Protein AF-A0A8D3C9L0-F1 (afdb_monomer_lite)

InterPro domains:
  IPR024280 FAM167 [PF11652] (82-166)
  IPR051771 FAM167 domain-containing protein [PTHR32289] (60-166)

Organism: Scophthalmus maximus (NCBI:txid52904)

Sequence (166 aa):
CHITLEPCLADLPADDHLMSLKALTEKLRLETRRPSYLEWKARLEAEMNSDVIQCKLPSGVMKGFGNIDEALSWLRRELTDMRLQDQQLARQLMRLRSDINKLKIEQTCHLHRRMLNDATFGLEERDELSDLLFECPVTPGLGLSAPLRLIGVTKMNINSRRFSLC

Structure (mmCIF, N/CA/C/O backbone):
data_AF-A0A8D3C9L0-F1
#
_entry.id   AF-A0A8D3C9L0-F1
#
loop_
_atom_site.group_PDB
_atom_site.id
_atom_site.type_symbol
_atom_site.label_atom_id
_atom_site.label_alt_id
_atom_site.label_comp_id
_atom_site.label_asym_id
_atom_site.label_entity_id
_atom_site.label_seq_id
_atom_site.pdbx_PDB_ins_code
_atom_site.Cartn_x
_atom_site.Cartn_y
_atom_site.Cartn_z
_atom_site.occupancy
_atom_site.B_iso_or_equiv
_atom_site.auth_seq_id
_atom_site.auth_comp_id
_atom_site.auth_asym_id
_atom_site.auth_atom_id
_atom_site.pdbx_PDB_model_num
ATOM 1 N N . CYS A 1 1 ? 25.798 -58.828 -11.328 1.00 37.47 1 CYS A N 1
ATOM 2 C CA . CYS A 1 1 ? 25.241 -57.830 -10.394 1.00 37.47 1 CYS A CA 1
ATOM 3 C C . CYS A 1 1 ? 24.367 -56.867 -11.183 1.00 37.47 1 CYS A C 1
ATOM 5 O O . CYS A 1 1 ? 24.900 -56.011 -11.875 1.00 37.47 1 CYS A O 1
ATOM 7 N N . HIS A 1 2 ? 23.050 -57.073 -11.154 1.00 37.81 2 HIS A N 1
ATOM 8 C CA . HIS A 1 2 ? 22.081 -56.111 -11.674 1.00 37.81 2 HIS A CA 1
ATOM 9 C C . HIS A 1 2 ? 21.934 -54.989 -10.650 1.00 37.81 2 HIS A C 1
ATOM 11 O O . HIS A 1 2 ? 21.526 -55.251 -9.522 1.00 37.81 2 HIS A O 1
ATOM 17 N N . ILE A 1 3 ? 22.251 -53.760 -11.043 1.00 41.88 3 ILE A N 1
ATOM 18 C CA . ILE A 1 3 ? 21.694 -52.575 -10.399 1.00 41.88 3 ILE A CA 1
ATOM 19 C C . ILE A 1 3 ? 20.998 -51.798 -11.508 1.00 41.88 3 ILE A C 1
ATOM 21 O O . ILE A 1 3 ? 21.620 -51.268 -12.423 1.00 41.88 3 ILE A O 1
ATOM 25 N N . THR A 1 4 ? 19.677 -51.854 -11.434 1.00 42.84 4 THR A N 1
ATOM 26 C CA . THR A 1 4 ? 18.709 -50.994 -12.101 1.00 42.84 4 THR A CA 1
ATOM 27 C C . THR A 1 4 ? 18.990 -49.532 -11.790 1.00 42.84 4 THR A C 1
ATOM 29 O O . THR A 1 4 ? 19.116 -49.196 -10.616 1.00 42.84 4 THR A O 1
ATOM 32 N N . LEU A 1 5 ? 18.991 -48.679 -12.811 1.00 40.91 5 LEU A N 1
ATOM 33 C CA . LEU A 1 5 ? 18.646 -47.262 -12.705 1.00 40.91 5 LEU A CA 1
ATOM 34 C C . LEU A 1 5 ? 18.118 -46.810 -14.072 1.00 40.91 5 LEU A C 1
ATOM 36 O O . LEU A 1 5 ? 18.862 -46.549 -15.010 1.00 40.91 5 LEU A O 1
ATOM 40 N N . GLU A 1 6 ? 16.797 -46.798 -14.154 1.00 41.38 6 GLU A N 1
ATOM 41 C CA . GLU A 1 6 ? 15.956 -46.123 -15.142 1.00 41.38 6 GLU A CA 1
ATOM 42 C C . GLU A 1 6 ? 15.180 -45.059 -14.335 1.00 41.38 6 GLU A C 1
ATOM 44 O O . GLU A 1 6 ? 14.945 -45.284 -13.141 1.00 41.38 6 GLU A O 1
ATOM 49 N N . PRO A 1 7 ? 14.698 -43.952 -14.915 1.00 47.50 7 PRO A N 1
ATOM 50 C CA . PRO A 1 7 ? 15.354 -43.019 -15.825 1.00 47.50 7 PRO A CA 1
ATOM 51 C C . PRO A 1 7 ? 15.380 -41.593 -15.221 1.00 47.50 7 PRO A C 1
ATOM 53 O O . PRO A 1 7 ? 14.524 -41.210 -14.420 1.00 47.50 7 PRO A O 1
ATOM 56 N N . CYS A 1 8 ? 16.338 -40.757 -15.628 1.00 36.44 8 CYS A N 1
ATOM 57 C CA . CYS A 1 8 ? 16.259 -39.321 -15.354 1.00 36.44 8 CYS A CA 1
ATOM 58 C C . CYS A 1 8 ? 15.142 -38.705 -16.205 1.00 36.44 8 CYS A C 1
ATOM 60 O O . CYS A 1 8 ? 15.305 -38.511 -17.405 1.00 36.44 8 CYS A O 1
ATOM 62 N N . LEU A 1 9 ? 14.013 -38.460 -15.536 1.00 41.94 9 LEU A N 1
ATOM 63 C CA . LEU A 1 9 ? 13.031 -37.395 -15.737 1.00 41.94 9 LEU A CA 1
ATOM 64 C C . LEU A 1 9 ? 13.357 -36.464 -16.921 1.00 41.94 9 LEU A C 1
ATOM 66 O O . LEU A 1 9 ? 14.097 -35.494 -16.777 1.00 41.94 9 LEU A O 1
ATOM 70 N N . ALA A 1 10 ? 12.807 -36.780 -18.093 1.00 44.84 10 ALA A N 1
ATOM 71 C CA . ALA A 1 10 ? 12.815 -35.873 -19.228 1.00 44.84 10 ALA A CA 1
ATOM 72 C C . ALA A 1 10 ? 11.855 -34.708 -18.938 1.00 44.84 10 ALA A C 1
ATOM 74 O O . ALA A 1 10 ? 10.674 -34.921 -18.657 1.00 44.84 10 ALA A O 1
ATOM 75 N N . ASP A 1 11 ? 12.394 -33.493 -18.991 1.00 50.19 11 ASP A N 1
ATOM 76 C CA . ASP A 1 11 ? 11.692 -32.221 -18.859 1.00 50.19 11 ASP A CA 1
ATOM 77 C C . ASP A 1 11 ? 10.497 -32.131 -19.829 1.00 50.19 11 ASP A C 1
ATOM 79 O O . ASP A 1 11 ? 10.661 -31.956 -21.037 1.00 50.19 11 ASP A O 1
ATOM 83 N N . LEU A 1 12 ? 9.276 -32.234 -19.297 1.00 49.34 12 LEU A N 1
ATOM 84 C CA . LEU A 1 12 ? 8.054 -31.830 -19.995 1.00 49.34 12 LEU A CA 1
ATOM 85 C C . LEU A 1 12 ? 7.883 -30.308 -19.858 1.00 49.34 12 LEU A C 1
ATOM 87 O O . LEU A 1 12 ? 8.079 -29.771 -18.762 1.00 49.34 12 LEU A O 1
ATOM 91 N N . PRO A 1 13 ? 7.494 -29.590 -20.927 1.00 56.28 13 PRO A N 1
ATOM 92 C CA . PRO A 1 13 ? 7.306 -28.149 -20.868 1.00 56.28 13 PRO A CA 1
ATOM 93 C C . PRO A 1 13 ? 6.147 -27.837 -19.915 1.00 56.28 13 PRO A C 1
ATOM 95 O O . PRO A 1 13 ? 4.995 -28.183 -20.171 1.00 56.28 13 PRO A O 1
ATOM 98 N N . ALA A 1 14 ? 6.445 -27.166 -18.801 1.00 60.75 14 ALA A N 1
ATOM 99 C CA . ALA A 1 14 ? 5.473 -26.793 -17.767 1.00 60.75 14 ALA A CA 1
ATOM 100 C C . ALA A 1 14 ? 4.247 -26.012 -18.303 1.00 60.75 14 ALA A C 1
ATOM 102 O O . ALA A 1 14 ? 3.213 -25.939 -17.634 1.00 60.75 14 ALA A O 1
ATO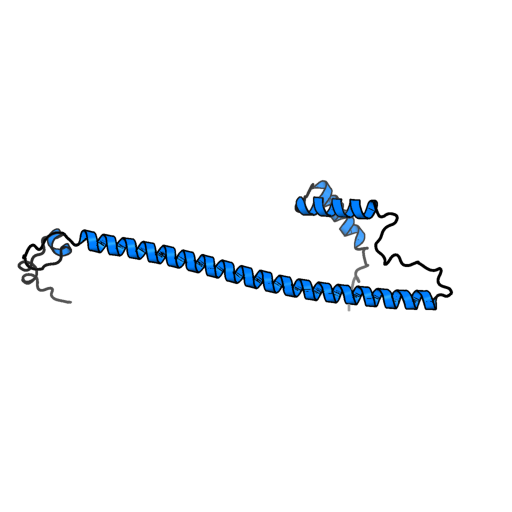M 103 N N . ASP A 1 15 ? 4.349 -25.461 -19.515 1.00 60.25 15 ASP A N 1
ATOM 104 C CA . ASP A 1 15 ? 3.287 -24.737 -20.213 1.00 60.25 15 ASP A CA 1
ATOM 105 C C . ASP A 1 15 ? 2.067 -25.614 -20.569 1.00 60.25 15 ASP A C 1
ATOM 107 O O . ASP A 1 15 ? 0.926 -25.162 -20.429 1.00 60.25 15 ASP A O 1
ATOM 111 N N . ASP A 1 16 ? 2.259 -26.891 -20.927 1.00 79.38 16 ASP A N 1
ATOM 112 C CA . ASP A 1 16 ? 1.156 -27.778 -21.349 1.00 79.38 16 ASP A CA 1
ATOM 113 C C . ASP A 1 16 ? 0.186 -28.093 -20.199 1.00 79.38 16 ASP A C 1
ATOM 115 O O . ASP A 1 16 ? -1.043 -28.140 -20.366 1.00 79.38 16 ASP A O 1
ATOM 119 N N . HIS A 1 17 ? 0.723 -28.255 -18.988 1.00 83.81 17 HIS A N 1
ATOM 120 C CA . HIS A 1 17 ? -0.077 -28.490 -17.788 1.00 83.81 17 HIS A CA 1
ATOM 121 C C . HIS A 1 17 ? -0.875 -27.247 -17.381 1.00 83.81 17 HIS A C 1
ATOM 123 O O . HIS A 1 17 ? -2.042 -27.364 -16.998 1.00 83.81 17 HIS A O 1
ATOM 129 N N . LEU A 1 18 ? -0.290 -26.053 -17.510 1.00 85.75 18 LEU A N 1
ATOM 130 C CA . LEU A 1 18 ? -0.985 -24.792 -17.245 1.00 85.75 18 LEU A CA 1
ATOM 131 C C . LEU A 1 18 ? -2.129 -24.552 -18.235 1.00 85.75 18 LEU A C 1
ATOM 133 O O . LEU A 1 18 ? -3.209 -24.123 -17.823 1.00 85.75 18 LEU A O 1
ATOM 137 N N . MET A 1 19 ? -1.926 -24.863 -19.515 1.00 83.94 19 MET A N 1
ATOM 138 C CA . MET A 1 19 ? -2.966 -24.757 -20.544 1.00 83.94 19 MET A CA 1
ATOM 139 C C . MET A 1 19 ? -4.111 -25.746 -20.305 1.00 83.94 19 MET A C 1
ATOM 141 O O . MET A 1 19 ? -5.282 -25.361 -20.341 1.00 83.94 19 MET A O 1
ATOM 145 N N . SER A 1 20 ? -3.786 -26.994 -19.963 1.00 88.00 20 SER A N 1
ATOM 146 C CA . SER A 1 20 ? -4.775 -28.027 -19.625 1.00 88.00 20 SER A CA 1
ATOM 147 C C . SER A 1 20 ? -5.608 -27.652 -18.393 1.00 88.00 20 SER A C 1
ATOM 149 O O . SER A 1 20 ? -6.831 -27.816 -18.387 1.00 88.00 20 SER A O 1
ATOM 151 N N . LEU A 1 21 ? -4.967 -27.091 -17.361 1.00 84.69 21 LEU A N 1
ATOM 152 C CA . LEU A 1 21 ? -5.648 -26.595 -16.163 1.00 84.69 21 LEU A CA 1
ATOM 153 C C . LEU A 1 21 ? -6.551 -25.397 -16.470 1.00 84.69 21 LEU A C 1
ATOM 155 O O . LEU A 1 21 ? -7.695 -25.377 -16.013 1.00 84.69 21 LEU A O 1
ATOM 159 N N . LYS A 1 22 ? -6.093 -24.427 -17.273 1.00 84.50 22 LYS A N 1
ATOM 160 C CA . LYS A 1 22 ? -6.925 -23.294 -17.717 1.00 84.50 22 LYS A CA 1
ATOM 161 C C . LYS A 1 22 ? -8.179 -23.777 -18.448 1.00 84.50 22 LYS A C 1
ATOM 163 O O . LYS A 1 22 ? -9.280 -23.386 -18.067 1.00 84.50 22 LYS A O 1
ATOM 168 N N . ALA A 1 23 ? -8.023 -24.693 -19.404 1.00 85.12 23 ALA A N 1
ATOM 169 C CA . ALA A 1 23 ? -9.136 -25.257 -20.166 1.00 85.12 23 ALA A CA 1
ATOM 170 C C . ALA A 1 23 ? -10.132 -26.027 -19.280 1.00 85.12 23 ALA A C 1
ATOM 172 O O . ALA A 1 23 ? -11.345 -25.943 -19.473 1.00 85.12 23 ALA A O 1
ATOM 173 N N . LEU A 1 24 ? -9.645 -26.770 -18.281 1.00 83.19 24 LEU A N 1
ATOM 174 C CA . LEU A 1 24 ? -10.505 -27.460 -17.318 1.00 83.19 24 LEU A CA 1
ATOM 175 C C . LEU A 1 24 ? -11.276 -26.467 -16.436 1.00 83.19 24 LEU A C 1
ATOM 177 O O . LEU A 1 24 ? -12.471 -26.643 -16.216 1.00 83.19 24 LEU A O 1
ATOM 181 N N . THR A 1 25 ? -10.611 -25.410 -15.976 1.00 80.94 25 THR A N 1
ATOM 182 C CA . THR A 1 25 ? -11.207 -24.371 -15.122 1.00 80.94 25 THR A CA 1
ATOM 183 C C . THR A 1 25 ? -12.307 -23.603 -15.864 1.00 80.94 25 THR A C 1
ATOM 185 O O . THR A 1 25 ? -13.375 -23.363 -15.302 1.00 80.94 25 THR A O 1
ATOM 188 N N . GLU A 1 26 ? -12.079 -23.286 -17.143 1.00 81.69 26 GLU A N 1
ATOM 189 C CA . GLU A 1 26 ? -13.053 -22.644 -18.035 1.00 81.69 26 GLU A CA 1
ATOM 190 C C . GLU A 1 26 ? -14.247 -23.561 -18.332 1.00 81.69 26 GLU A C 1
ATOM 192 O O . GLU A 1 26 ? -15.402 -23.163 -18.177 1.00 81.69 26 GLU A O 1
ATOM 197 N N . LYS A 1 27 ? -13.979 -24.828 -18.666 1.00 86.69 27 LYS A N 1
ATOM 198 C CA . LYS A 1 27 ? -15.008 -25.847 -18.919 1.00 86.69 27 LYS A CA 1
ATOM 199 C C . LYS A 1 27 ? -15.900 -26.101 -17.703 1.00 86.69 27 LYS A C 1
ATOM 201 O O . LYS A 1 27 ? -17.092 -26.345 -17.859 1.00 86.69 27 LYS A O 1
ATOM 206 N N . LEU A 1 28 ? -15.332 -26.028 -16.501 1.00 80.44 28 LEU A N 1
ATOM 207 C CA . LEU A 1 28 ? -16.056 -26.170 -15.237 1.00 80.44 28 LEU A CA 1
ATOM 208 C C . LEU A 1 28 ? -16.675 -24.850 -14.742 1.00 80.44 28 LEU A C 1
ATOM 210 O O . LEU A 1 28 ? -17.312 -24.850 -13.691 1.00 80.44 28 LEU A O 1
ATOM 214 N N . ARG A 1 29 ? -16.506 -23.741 -15.482 1.00 73.06 29 ARG A N 1
ATOM 215 C CA . ARG A 1 29 ? -16.989 -22.390 -15.135 1.00 73.06 29 ARG A CA 1
ATOM 216 C C . ARG A 1 29 ? -16.648 -21.982 -13.702 1.00 73.06 29 ARG A C 1
ATOM 218 O O . ARG A 1 29 ? -17.456 -21.380 -12.996 1.00 73.06 29 ARG A O 1
ATOM 225 N N . LEU A 1 30 ? -15.444 -22.329 -13.259 1.00 74.44 30 LEU A N 1
ATOM 226 C CA . LEU A 1 30 ? -14.999 -22.004 -11.913 1.00 74.44 30 LEU A CA 1
ATOM 227 C C . LEU A 1 30 ? -14.630 -20.520 -11.865 1.00 74.44 30 LEU A C 1
ATOM 229 O O . LEU A 1 30 ? -13.535 -20.122 -12.267 1.00 74.44 30 LEU A O 1
ATOM 233 N N . GLU A 1 31 ? -15.534 -19.693 -11.341 1.00 70.94 31 GLU A N 1
ATOM 234 C CA . GLU A 1 31 ? -15.224 -18.307 -10.992 1.00 70.94 31 GLU A CA 1
ATOM 235 C C . GLU A 1 31 ? -14.318 -18.284 -9.755 1.00 70.94 31 GLU A C 1
ATOM 237 O O . GLU A 1 31 ? -14.731 -18.083 -8.617 1.00 70.94 31 GLU A O 1
ATOM 242 N N . THR A 1 32 ? -13.027 -18.527 -9.980 1.00 66.94 32 THR A N 1
ATOM 243 C CA . THR A 1 32 ? -11.991 -18.567 -8.934 1.00 66.94 32 THR A CA 1
ATOM 244 C C . THR A 1 32 ? -11.628 -17.179 -8.391 1.00 66.94 32 THR A C 1
ATOM 246 O O . THR A 1 32 ? -10.735 -17.048 -7.551 1.00 66.94 32 THR A O 1
ATOM 249 N N . ARG A 1 33 ? -12.300 -16.117 -8.859 1.00 72.94 33 ARG A N 1
ATOM 250 C CA . ARG A 1 33 ? -11.998 -14.721 -8.529 1.00 72.94 33 ARG A CA 1
ATOM 251 C C . ARG A 1 33 ? -13.255 -13.961 -8.128 1.00 72.94 33 ARG A C 1
ATOM 253 O O . ARG A 1 33 ? -14.299 -14.090 -8.748 1.00 72.94 33 ARG A O 1
ATOM 260 N N . ARG A 1 34 ? -13.120 -13.127 -7.091 1.00 82.31 34 ARG A N 1
ATOM 261 C CA . ARG A 1 34 ? -14.189 -12.240 -6.611 1.00 82.31 34 ARG A CA 1
ATOM 262 C C . ARG A 1 34 ? -14.633 -11.282 -7.733 1.00 82.31 34 ARG A C 1
ATOM 264 O O . ARG A 1 34 ? -13.747 -10.733 -8.392 1.00 82.31 34 ARG A O 1
ATOM 271 N N . PRO A 1 35 ? -15.939 -10.993 -7.889 1.00 78.56 35 PRO A N 1
ATOM 272 C CA . PRO A 1 35 ? -16.447 -10.111 -8.948 1.00 78.56 35 PRO A CA 1
ATOM 273 C C . PRO A 1 35 ? -15.749 -8.744 -9.002 1.00 78.56 35 PRO A C 1
ATOM 275 O O . PRO A 1 35 ? -15.318 -8.303 -10.063 1.00 78.56 35 PRO A O 1
ATOM 278 N N . SER A 1 36 ? -15.496 -8.132 -7.840 1.00 83.62 36 SER A N 1
ATOM 279 C CA . SER A 1 36 ? -14.793 -6.844 -7.739 1.00 83.62 36 SER A CA 1
ATOM 280 C C . SER A 1 36 ? -13.354 -6.869 -8.265 1.00 83.62 36 SER A C 1
ATOM 282 O O . SER A 1 36 ? -12.845 -5.863 -8.756 1.00 83.62 36 SER A O 1
ATOM 284 N N . TYR A 1 37 ? -12.680 -8.017 -8.186 1.00 80.19 37 TYR A N 1
ATOM 285 C CA . TYR A 1 37 ? -11.338 -8.181 -8.736 1.00 80.19 37 TYR A CA 1
ATOM 286 C C . TYR A 1 37 ? -11.373 -8.282 -10.267 1.00 80.19 37 TYR A C 1
ATOM 288 O O . TYR A 1 37 ? -10.479 -7.765 -10.934 1.00 80.19 37 TYR A O 1
ATOM 296 N N . LEU A 1 38 ? -12.398 -8.928 -10.831 1.00 83.25 38 LEU A N 1
ATOM 297 C CA . LEU A 1 38 ? -12.579 -9.021 -12.280 1.00 83.25 38 LEU A CA 1
ATOM 298 C C . LEU A 1 38 ? -12.900 -7.653 -12.887 1.00 83.25 38 LEU A C 1
ATOM 300 O O . LEU A 1 38 ? -12.303 -7.298 -13.897 1.00 83.25 38 LEU A O 1
ATOM 304 N N . GLU A 1 39 ? -13.746 -6.855 -12.232 1.00 86.69 39 GLU A N 1
ATOM 305 C CA . GLU A 1 39 ? -14.018 -5.471 -12.641 1.00 86.69 39 GLU A CA 1
ATOM 306 C C . GLU A 1 39 ? -12.758 -4.601 -12.602 1.00 86.69 39 GLU A C 1
ATOM 308 O O . GLU A 1 39 ? -12.464 -3.882 -13.555 1.00 86.69 39 GLU A O 1
ATOM 313 N N . TRP A 1 40 ? -11.969 -4.683 -11.527 1.00 85.19 40 TRP A N 1
ATOM 314 C CA . TRP A 1 40 ? -10.694 -3.968 -11.434 1.00 85.19 40 TRP A CA 1
ATOM 315 C C . TRP A 1 40 ? -9.702 -4.407 -12.520 1.00 85.19 40 TRP A C 1
ATOM 317 O O . TRP A 1 40 ? -9.063 -3.560 -13.144 1.00 85.19 40 TRP A O 1
ATOM 327 N N . LYS A 1 41 ? -9.607 -5.716 -12.790 1.00 80.75 41 LYS A N 1
ATOM 328 C CA . LYS A 1 41 ? -8.749 -6.256 -13.852 1.00 80.75 41 LYS A CA 1
ATOM 329 C C . LYS A 1 41 ? -9.199 -5.774 -15.231 1.00 80.75 41 LYS A C 1
ATOM 331 O O . LYS A 1 41 ? -8.359 -5.338 -16.004 1.00 80.75 41 LYS A O 1
ATOM 336 N N . ALA A 1 42 ? -10.502 -5.790 -15.508 1.00 82.88 42 ALA A N 1
ATOM 337 C CA . ALA A 1 42 ? -11.061 -5.305 -16.766 1.00 82.88 42 ALA A CA 1
ATOM 338 C C . ALA A 1 42 ? -10.813 -3.801 -16.958 1.00 82.88 42 ALA A C 1
ATOM 340 O O . ALA A 1 42 ? -10.483 -3.374 -18.058 1.00 82.88 42 ALA A O 1
ATOM 341 N N . ARG A 1 43 ? -10.899 -2.999 -15.885 1.00 83.50 43 ARG A N 1
ATOM 342 C CA . ARG A 1 43 ? -10.543 -1.570 -15.919 1.00 83.50 43 ARG A CA 1
ATOM 343 C C . ARG A 1 43 ? -9.063 -1.357 -16.223 1.00 83.50 43 ARG A C 1
ATOM 345 O O . ARG A 1 43 ? -8.748 -0.496 -17.028 1.00 83.50 43 ARG A O 1
ATOM 352 N N . LEU A 1 44 ? -8.171 -2.147 -15.624 1.00 76.94 44 LEU A N 1
ATOM 353 C CA . LEU A 1 44 ? -6.738 -2.078 -15.922 1.00 76.94 44 LEU A CA 1
ATOM 354 C C . LEU A 1 44 ? -6.401 -2.524 -17.343 1.00 76.94 44 LEU A C 1
ATOM 356 O O . LEU A 1 44 ? -5.574 -1.898 -17.993 1.00 76.94 44 LEU A O 1
ATOM 360 N N . GLU A 1 45 ? -7.025 -3.592 -17.831 1.00 78.44 45 GLU A N 1
ATOM 361 C CA . GLU A 1 45 ? -6.841 -4.061 -19.206 1.00 78.44 45 GLU A CA 1
ATOM 362 C C . GLU A 1 45 ? -7.393 -3.050 -20.216 1.00 78.44 45 GLU A C 1
ATOM 364 O O . GLU A 1 45 ? -6.785 -2.842 -21.261 1.00 78.44 45 GLU A O 1
ATOM 369 N N . ALA A 1 46 ? -8.500 -2.378 -19.895 1.00 76.44 46 ALA A N 1
ATOM 370 C CA . ALA A 1 46 ? -9.035 -1.289 -20.702 1.00 76.44 46 ALA A CA 1
ATOM 371 C C . ALA A 1 46 ? -8.102 -0.067 -20.716 1.00 76.44 46 ALA A C 1
ATOM 373 O O . ALA A 1 46 ? -7.845 0.459 -21.793 1.00 76.44 46 ALA A O 1
ATOM 374 N N . GLU A 1 47 ? -7.549 0.327 -19.564 1.00 69.62 47 GLU A N 1
ATOM 375 C CA . GLU A 1 47 ? -6.578 1.427 -19.451 1.00 69.62 47 GLU A CA 1
ATOM 376 C C . GLU A 1 47 ? -5.289 1.116 -20.234 1.00 69.62 47 GLU A C 1
ATOM 378 O O . GLU A 1 47 ? -4.797 1.927 -21.014 1.00 69.62 47 GLU A O 1
ATOM 383 N N . MET A 1 48 ? -4.790 -0.118 -20.114 1.00 63.44 48 MET A N 1
ATOM 384 C CA . MET A 1 48 ? -3.614 -0.597 -20.843 1.00 63.44 48 MET A CA 1
ATOM 385 C C . MET A 1 48 ? -3.852 -0.659 -22.361 1.00 63.44 48 MET A C 1
ATOM 387 O O . MET A 1 48 ? -2.936 -0.398 -23.137 1.00 63.44 48 MET A O 1
ATOM 391 N N . ASN A 1 49 ? -5.074 -0.987 -22.794 1.00 63.03 49 ASN A N 1
ATOM 392 C CA . ASN A 1 49 ? -5.446 -1.030 -24.210 1.00 63.03 49 ASN A CA 1
ATOM 393 C C . ASN A 1 49 ? -5.758 0.359 -24.794 1.00 63.03 49 ASN A C 1
ATOM 395 O O . ASN A 1 49 ? -5.584 0.549 -25.998 1.00 63.03 49 ASN A O 1
ATOM 399 N N . SER A 1 50 ? -6.189 1.338 -23.988 1.00 58.41 50 SER A N 1
ATOM 400 C CA . SER A 1 50 ? -6.242 2.743 -24.423 1.00 58.41 50 SER A CA 1
ATOM 401 C C . SER A 1 50 ? -4.848 3.366 -24.546 1.00 58.41 50 SER A C 1
ATOM 403 O O . SER A 1 50 ? -4.651 4.267 -25.359 1.00 58.41 50 SER A O 1
ATOM 405 N N . ASP A 1 51 ? -3.864 2.822 -23.826 1.00 49.47 51 ASP A N 1
ATOM 406 C CA . ASP A 1 51 ? -2.470 3.270 -23.793 1.00 49.47 51 ASP A CA 1
ATOM 407 C C . ASP A 1 51 ? -1.572 2.642 -24.879 1.00 49.47 51 ASP A C 1
ATOM 409 O O . ASP A 1 51 ? -0.363 2.485 -24.680 1.00 49.47 51 ASP A O 1
ATOM 413 N N . VAL A 1 52 ? -2.095 2.379 -26.085 1.00 51.56 52 VAL A N 1
ATOM 414 C CA . VAL A 1 52 ? -1.240 2.032 -27.246 1.00 51.56 52 VAL A CA 1
ATOM 415 C C . VAL A 1 52 ? -0.221 3.146 -27.565 1.00 51.56 52 VAL A C 1
ATOM 417 O O . VAL A 1 52 ? 0.781 2.876 -28.221 1.00 51.56 52 VAL A O 1
ATOM 420 N N . ILE A 1 53 ? -0.377 4.363 -27.020 1.00 54.69 53 ILE A N 1
ATOM 421 C CA . ILE A 1 53 ? 0.721 5.338 -26.876 1.00 54.69 53 ILE A CA 1
ATOM 422 C C . ILE A 1 53 ? 0.600 6.119 -25.555 1.00 54.69 53 ILE A C 1
ATOM 424 O O . ILE A 1 53 ? 0.641 7.343 -25.567 1.00 54.69 53 ILE A O 1
ATOM 428 N N . GLN A 1 54 ? 0.451 5.466 -24.399 1.00 42.81 54 GLN A N 1
ATOM 429 C CA . GLN A 1 54 ? 0.868 6.123 -23.150 1.00 42.81 54 GLN A CA 1
ATOM 430 C C . GLN A 1 54 ? 1.126 5.164 -21.992 1.00 42.81 54 GLN A C 1
ATOM 432 O O . GLN A 1 54 ? 0.765 5.420 -20.849 1.00 42.81 54 GLN A O 1
ATOM 437 N N . CYS A 1 55 ? 1.929 4.128 -22.242 1.00 40.56 55 CYS A N 1
ATOM 438 C CA . CYS A 1 55 ? 2.812 3.667 -21.179 1.00 40.56 55 CYS A CA 1
ATOM 439 C C . CYS A 1 55 ? 3.520 4.902 -20.598 1.00 40.56 55 CYS A C 1
ATOM 441 O O . CYS A 1 55 ? 4.376 5.492 -21.259 1.00 40.56 55 CYS A O 1
ATOM 443 N N . LYS A 1 56 ? 3.217 5.268 -19.348 1.00 45.69 56 LYS A N 1
ATOM 444 C CA . LYS A 1 56 ? 4.142 6.026 -18.497 1.00 45.69 56 LYS A CA 1
ATOM 445 C C . LYS A 1 56 ? 5.372 5.159 -18.174 1.00 45.69 56 LYS A C 1
ATOM 447 O O . LYS A 1 56 ? 5.743 4.986 -17.022 1.00 45.69 56 LYS A O 1
ATOM 452 N N . LEU A 1 57 ? 6.041 4.647 -19.208 1.00 48.34 57 LEU A N 1
ATOM 453 C CA . LEU A 1 57 ? 7.488 4.769 -19.270 1.00 48.34 57 LEU A CA 1
ATOM 454 C C . LEU A 1 57 ? 7.761 6.268 -19.074 1.00 48.34 57 LEU A C 1
ATOM 456 O O . LEU A 1 57 ? 6.952 7.056 -19.580 1.00 48.34 57 LEU A O 1
ATOM 460 N N . PRO A 1 58 ? 8.787 6.720 -18.334 1.00 49.75 58 PRO A N 1
ATOM 461 C CA . PRO A 1 58 ? 9.137 8.131 -18.363 1.00 49.75 58 PRO A CA 1
ATOM 462 C C . PRO A 1 58 ? 9.210 8.536 -19.832 1.00 49.75 58 PRO A C 1
ATOM 464 O O . PRO A 1 58 ? 10.082 8.104 -20.580 1.00 49.75 58 PRO A O 1
ATOM 467 N N . SER A 1 59 ? 8.204 9.300 -20.254 1.00 49.78 59 SER A N 1
ATOM 468 C CA . SER A 1 59 ? 7.985 9.752 -21.621 1.00 49.78 59 SER A CA 1
ATOM 469 C C . SER A 1 59 ? 8.969 10.884 -21.900 1.00 49.78 59 SER A C 1
ATOM 471 O O . SER A 1 59 ? 8.611 11.966 -22.349 1.00 49.78 59 SER A O 1
ATOM 473 N N . GLY A 1 60 ? 10.229 10.656 -21.551 1.00 49.59 60 GLY A N 1
ATOM 474 C CA . GLY A 1 60 ? 11.369 11.341 -22.085 1.00 49.59 60 GLY A CA 1
ATOM 475 C C . GLY A 1 60 ? 11.931 10.405 -23.128 1.00 49.59 60 GLY A C 1
ATOM 476 O O . GLY A 1 60 ? 12.681 9.507 -22.781 1.00 49.59 60 GLY A O 1
ATOM 477 N N . VAL A 1 61 ? 11.537 10.625 -24.382 1.00 54.66 61 VAL A N 1
ATOM 478 C CA . VAL A 1 61 ? 12.458 10.519 -25.509 1.00 54.66 61 VAL A CA 1
ATOM 479 C C . VAL A 1 61 ? 13.277 9.221 -25.455 1.00 54.66 61 VAL A C 1
ATOM 481 O O . VAL A 1 61 ? 14.388 9.219 -24.927 1.00 54.66 61 VAL A O 1
ATOM 484 N N . MET A 1 62 ? 12.802 8.128 -26.063 1.00 55.25 62 MET A N 1
ATOM 485 C CA . MET A 1 62 ? 13.753 7.153 -26.615 1.00 55.25 62 MET A CA 1
ATOM 486 C C . MET A 1 62 ? 14.517 7.902 -27.710 1.00 55.25 62 MET A C 1
ATOM 488 O O . MET A 1 62 ? 14.199 7.841 -28.896 1.00 55.25 62 MET A O 1
ATOM 492 N N . LYS A 1 63 ? 15.462 8.738 -27.279 1.00 61.53 63 LYS A N 1
ATOM 493 C CA . LYS A 1 63 ? 16.455 9.385 -28.107 1.00 61.53 63 LYS A CA 1
ATOM 494 C C . LYS A 1 63 ? 17.106 8.205 -28.787 1.00 61.53 63 LYS A C 1
ATOM 496 O O . LYS A 1 63 ? 17.493 7.270 -28.089 1.00 61.53 63 LYS A O 1
ATOM 501 N N . GLY A 1 64 ? 17.138 8.203 -30.117 1.00 62.66 64 GLY A N 1
ATOM 502 C CA . GLY A 1 64 ? 17.934 7.217 -30.831 1.00 62.66 64 GLY A CA 1
ATOM 503 C C . GLY A 1 64 ? 19.311 7.237 -30.186 1.00 62.66 64 GLY A C 1
ATOM 504 O O . GLY A 1 64 ? 19.993 8.261 -30.248 1.00 62.66 64 GLY A O 1
ATOM 505 N N . PHE A 1 65 ? 19.626 6.187 -29.429 1.00 72.62 65 PHE A N 1
ATOM 506 C CA . PHE A 1 65 ? 20.858 6.142 -28.668 1.00 72.62 65 PHE A CA 1
ATOM 507 C C . PHE A 1 65 ? 21.990 6.198 -29.685 1.00 72.62 65 PHE A C 1
ATOM 509 O O . PHE A 1 65 ? 21.956 5.481 -30.687 1.00 72.62 65 PHE A O 1
ATOM 516 N N . GLY A 1 66 ? 22.960 7.087 -29.471 1.00 80.25 66 GLY A N 1
ATOM 517 C CA . GLY A 1 66 ? 24.053 7.263 -30.426 1.00 80.25 66 GLY A CA 1
ATOM 518 C C . GLY A 1 66 ? 24.944 6.024 -30.500 1.00 80.25 66 GLY A C 1
ATOM 519 O O . GLY A 1 66 ? 25.598 5.781 -31.511 1.00 80.25 66 GLY A O 1
ATOM 520 N N . ASN A 1 67 ? 24.959 5.225 -29.431 1.00 86.38 67 ASN A N 1
ATOM 521 C CA . ASN A 1 67 ? 25.675 3.965 -29.333 1.00 86.38 67 ASN A CA 1
ATOM 522 C C . ASN A 1 67 ? 24.970 2.997 -28.358 1.00 86.38 67 ASN A C 1
ATOM 524 O O . ASN A 1 67 ? 24.091 3.373 -27.580 1.00 86.38 67 ASN A O 1
ATOM 528 N N . ILE A 1 68 ? 25.363 1.723 -28.417 1.00 91.75 68 ILE A N 1
ATOM 529 C CA . ILE A 1 68 ? 24.803 0.653 -27.575 1.00 91.75 68 ILE A CA 1
ATOM 530 C C . ILE A 1 68 ? 25.120 0.901 -26.091 1.00 91.75 68 ILE A C 1
ATOM 532 O O . ILE A 1 68 ? 24.278 0.644 -25.232 1.00 91.75 68 ILE A O 1
ATOM 536 N N . ASP A 1 69 ? 26.298 1.444 -25.779 1.00 92.44 69 ASP A N 1
ATOM 537 C CA . ASP A 1 69 ? 26.716 1.711 -24.399 1.00 92.44 69 ASP A CA 1
ATOM 538 C C . ASP A 1 69 ? 25.842 2.772 -23.710 1.00 92.44 69 ASP A C 1
ATOM 540 O O . ASP A 1 69 ? 25.503 2.622 -22.535 1.00 92.44 69 ASP A O 1
ATOM 544 N N . GLU A 1 70 ? 25.406 3.807 -24.435 1.00 89.88 70 GLU A N 1
ATOM 545 C CA . GLU A 1 70 ? 24.479 4.835 -23.947 1.00 89.88 70 GLU A CA 1
ATOM 546 C C . GLU A 1 70 ? 23.122 4.205 -23.611 1.00 89.88 70 GLU A C 1
ATOM 548 O O . GLU A 1 70 ? 22.611 4.417 -22.509 1.00 89.88 70 GLU A O 1
ATOM 553 N N . ALA A 1 71 ? 22.598 3.335 -24.484 1.00 91.38 71 ALA A N 1
ATOM 554 C CA . ALA A 1 71 ? 21.362 2.590 -24.237 1.00 91.38 71 ALA A CA 1
ATOM 555 C C . ALA A 1 71 ? 21.464 1.678 -23.002 1.00 91.38 71 ALA A C 1
ATOM 557 O O . ALA A 1 71 ? 20.565 1.649 -22.157 1.00 91.38 71 ALA A O 1
ATOM 558 N N . LEU A 1 72 ? 22.583 0.960 -22.855 1.00 93.00 72 LEU A N 1
ATOM 559 C CA . LEU A 1 72 ? 22.836 0.098 -21.698 1.00 93.00 72 LEU A CA 1
ATOM 560 C C . LEU A 1 72 ? 22.993 0.903 -20.402 1.00 93.00 72 LEU A C 1
ATOM 562 O O . LEU A 1 72 ? 22.514 0.472 -19.351 1.00 93.00 72 LEU A O 1
ATOM 566 N N . SER A 1 73 ? 23.646 2.065 -20.455 1.00 92.38 73 SER A N 1
ATOM 567 C CA . SER A 1 73 ? 23.787 2.957 -19.301 1.00 92.38 73 SER A CA 1
ATOM 568 C C . SER A 1 73 ? 22.435 3.518 -18.852 1.00 92.38 73 SER A C 1
ATOM 570 O O . SER A 1 73 ? 22.149 3.547 -17.653 1.00 92.38 73 SER A O 1
ATOM 572 N N . TRP A 1 74 ? 21.573 3.867 -19.812 1.00 92.75 74 TRP A N 1
ATOM 573 C CA . TRP A 1 74 ? 20.215 4.324 -19.554 1.00 92.75 74 TRP A CA 1
ATOM 574 C C . TRP A 1 74 ? 19.372 3.222 -18.910 1.00 92.75 74 TRP A C 1
ATOM 576 O O . TRP A 1 74 ? 18.825 3.445 -17.836 1.00 92.75 74 TRP A O 1
ATOM 586 N N . LEU A 1 75 ? 19.354 2.010 -19.479 1.00 92.56 75 LEU A N 1
ATOM 587 C CA . LEU A 1 75 ? 18.615 0.874 -18.910 1.00 92.56 75 LEU A CA 1
ATOM 588 C C . LEU A 1 75 ? 19.036 0.568 -17.472 1.00 92.56 75 LEU A C 1
ATOM 590 O O . LEU A 1 75 ? 18.197 0.301 -16.615 1.00 92.56 75 LEU A O 1
ATOM 594 N N . ARG A 1 76 ? 20.342 0.617 -17.185 1.00 95.56 76 ARG A N 1
ATOM 595 C CA . ARG A 1 76 ? 20.854 0.414 -15.823 1.00 95.56 76 ARG A CA 1
ATOM 596 C C . ARG A 1 76 ? 20.337 1.480 -14.866 1.00 95.56 76 ARG A C 1
ATOM 598 O O . ARG A 1 76 ? 19.950 1.137 -13.752 1.00 95.56 76 ARG A O 1
ATOM 605 N N . ARG A 1 77 ? 20.327 2.744 -15.296 1.00 94.94 77 ARG A N 1
ATOM 606 C CA . ARG A 1 77 ? 19.825 3.861 -14.493 1.00 94.94 77 ARG A CA 1
ATOM 607 C C . ARG A 1 77 ? 18.319 3.761 -14.262 1.00 94.94 77 ARG A C 1
ATOM 609 O O . ARG A 1 77 ? 17.873 3.858 -13.123 1.00 94.94 77 ARG A O 1
ATOM 616 N N . GLU A 1 78 ? 17.562 3.474 -15.310 1.00 93.38 78 GLU A N 1
ATOM 617 C CA . GLU A 1 78 ? 16.112 3.310 -15.233 1.00 93.38 78 GLU A CA 1
ATOM 618 C C . GLU A 1 78 ? 15.737 2.161 -14.285 1.00 93.38 78 GLU A C 1
ATOM 620 O O . GLU A 1 78 ? 14.922 2.327 -13.382 1.00 93.38 78 GLU A O 1
ATOM 625 N N . LEU A 1 79 ? 16.421 1.015 -14.386 1.00 96.31 79 LEU A N 1
ATOM 626 C CA . LEU A 1 79 ? 16.227 -0.099 -13.456 1.00 96.31 79 LEU A CA 1
ATOM 627 C C . LEU A 1 79 ? 16.569 0.276 -12.009 1.00 96.31 79 LEU A C 1
ATOM 629 O O . LEU A 1 79 ? 15.904 -0.195 -11.084 1.00 96.31 79 LEU A O 1
ATOM 633 N N . THR A 1 80 ? 17.596 1.098 -11.771 1.00 96.50 80 THR A N 1
ATOM 634 C CA . THR A 1 80 ? 17.886 1.577 -10.411 1.00 96.50 80 THR A CA 1
ATOM 635 C C . THR A 1 80 ? 16.812 2.525 -9.888 1.00 96.50 80 THR A C 1
ATOM 637 O O . THR A 1 80 ? 16.447 2.416 -8.716 1.00 96.50 80 THR A O 1
ATOM 640 N N . ASP A 1 81 ? 16.260 3.383 -10.744 1.00 96.38 81 ASP A N 1
ATOM 641 C CA . ASP A 1 81 ? 15.206 4.327 -10.377 1.00 96.38 81 ASP A CA 1
ATOM 642 C C . ASP A 1 81 ? 13.895 3.589 -10.073 1.00 96.38 81 ASP A C 1
ATOM 644 O O . ASP A 1 81 ? 13.292 3.815 -9.021 1.00 96.38 81 ASP A O 1
ATOM 648 N N . MET A 1 82 ? 13.513 2.615 -10.906 1.00 97.25 82 MET A N 1
ATOM 649 C CA . MET A 1 82 ? 12.370 1.733 -10.640 1.00 97.25 82 MET A CA 1
ATOM 650 C C . MET A 1 82 ? 12.535 0.976 -9.315 1.00 97.25 82 MET A C 1
ATOM 652 O O . MET A 1 82 ? 11.632 0.963 -8.479 1.00 97.25 82 MET A O 1
ATOM 656 N N . ARG A 1 83 ? 13.723 0.413 -9.052 1.00 96.69 83 ARG A N 1
ATOM 657 C CA . ARG A 1 83 ? 14.001 -0.271 -7.777 1.00 96.69 83 ARG A CA 1
ATOM 658 C C . ARG A 1 83 ? 13.897 0.665 -6.574 1.00 96.69 83 ARG A C 1
ATOM 660 O O . ARG A 1 83 ? 13.457 0.233 -5.509 1.00 96.69 83 ARG A O 1
ATOM 667 N N . LEU A 1 84 ? 14.315 1.923 -6.705 1.00 97.06 84 LEU A N 1
ATOM 668 C CA . LEU A 1 84 ? 14.202 2.908 -5.629 1.00 97.06 84 LEU A CA 1
ATOM 669 C C . LEU A 1 84 ? 12.733 3.241 -5.330 1.00 97.06 84 LEU A C 1
ATOM 671 O O . LEU A 1 84 ? 12.351 3.323 -4.157 1.00 97.06 84 LEU A O 1
ATOM 675 N N . GLN A 1 85 ? 11.914 3.385 -6.373 1.00 98.12 85 GLN A N 1
ATOM 676 C CA . GLN A 1 85 ? 10.474 3.612 -6.246 1.00 98.12 85 GLN A CA 1
ATOM 677 C C . GLN A 1 85 ? 9.786 2.443 -5.534 1.00 98.12 85 GLN A C 1
ATOM 679 O O . GLN A 1 85 ? 9.083 2.666 -4.545 1.00 98.12 85 GLN A O 1
ATOM 684 N N . ASP A 1 86 ? 10.063 1.204 -5.943 1.00 97.94 86 ASP A N 1
ATOM 685 C CA . ASP A 1 86 ? 9.500 0.006 -5.309 1.00 97.94 86 ASP A CA 1
ATOM 686 C C . ASP A 1 86 ? 9.857 -0.075 -3.822 1.00 97.94 86 ASP A C 1
ATOM 688 O O . ASP A 1 86 ? 9.013 -0.364 -2.970 1.00 97.94 86 ASP A O 1
ATOM 692 N N . GLN A 1 87 ? 11.101 0.251 -3.471 1.00 98.19 87 GLN A N 1
ATOM 693 C CA . GLN A 1 87 ? 11.520 0.305 -2.073 1.00 98.19 87 GLN A CA 1
ATOM 694 C C . GLN A 1 87 ? 10.776 1.386 -1.281 1.00 98.19 87 GLN A C 1
ATOM 696 O O . GLN A 1 87 ? 10.454 1.184 -0.106 1.00 98.19 87 GLN A O 1
ATOM 701 N N . GLN A 1 88 ? 10.518 2.549 -1.882 1.00 97.94 88 GLN A N 1
ATOM 702 C CA . GLN A 1 88 ? 9.748 3.610 -1.237 1.00 97.94 88 GLN A CA 1
ATOM 703 C C . GLN A 1 88 ? 8.293 3.192 -1.020 1.00 97.94 88 GLN A C 1
ATOM 705 O O . GLN A 1 88 ? 7.785 3.359 0.092 1.00 97.94 88 GLN A O 1
ATOM 710 N N . LEU A 1 89 ? 7.659 2.602 -2.032 1.00 98.06 89 LEU A N 1
ATOM 711 C CA . LEU A 1 89 ? 6.302 2.071 -1.938 1.00 98.06 89 LEU A CA 1
ATOM 712 C C . LEU A 1 89 ? 6.206 0.996 -0.856 1.00 98.06 89 LEU A C 1
ATOM 714 O O . LEU A 1 89 ? 5.328 1.070 0.002 1.00 98.06 89 LEU A O 1
ATOM 718 N N . ALA A 1 90 ? 7.152 0.055 -0.813 1.00 98.25 90 ALA A N 1
ATOM 719 C CA . ALA A 1 90 ? 7.205 -0.970 0.226 1.00 98.25 90 ALA A CA 1
ATOM 720 C C . ALA A 1 90 ? 7.275 -0.352 1.632 1.00 98.25 90 ALA A C 1
ATOM 722 O O . ALA A 1 90 ? 6.543 -0.763 2.533 1.00 98.25 90 ALA A O 1
ATOM 723 N N . ARG A 1 91 ? 8.095 0.692 1.824 1.00 98.44 91 ARG A N 1
ATOM 724 C CA . ARG A 1 91 ? 8.159 1.424 3.100 1.00 98.44 91 ARG A CA 1
ATOM 725 C C . ARG A 1 91 ? 6.829 2.089 3.451 1.00 98.44 91 ARG A C 1
ATOM 727 O O . ARG A 1 91 ? 6.412 2.020 4.605 1.00 98.44 91 ARG A O 1
ATOM 734 N N . GLN A 1 92 ? 6.163 2.725 2.489 1.00 98.44 92 GLN A N 1
ATOM 735 C CA . GLN A 1 92 ? 4.858 3.353 2.717 1.00 98.44 92 GLN A CA 1
ATOM 736 C C . GLN A 1 92 ? 3.787 2.319 3.076 1.00 98.44 92 GLN A C 1
ATOM 738 O O . GLN A 1 92 ? 3.064 2.504 4.052 1.00 98.44 92 GLN A O 1
ATOM 743 N N . LEU A 1 93 ? 3.736 1.199 2.356 1.00 98.50 93 LEU A N 1
ATOM 744 C CA . LEU A 1 93 ? 2.803 0.108 2.627 1.00 98.50 93 LEU A CA 1
ATOM 745 C C . LEU A 1 93 ? 3.032 -0.514 4.006 1.00 98.50 93 LEU A C 1
ATOM 747 O O . LEU A 1 93 ? 2.069 -0.784 4.720 1.00 98.50 93 LEU A O 1
ATOM 751 N N . MET A 1 94 ? 4.289 -0.694 4.418 1.00 98.44 94 MET A N 1
ATOM 752 C CA . MET A 1 94 ? 4.610 -1.195 5.757 1.00 98.44 94 MET A CA 1
ATOM 753 C C . MET A 1 94 ? 4.145 -0.238 6.863 1.00 98.44 94 MET A C 1
ATOM 755 O O . MET A 1 94 ? 3.612 -0.702 7.871 1.00 98.44 94 MET A O 1
ATOM 759 N N . ARG A 1 95 ? 4.280 1.082 6.666 1.00 98.50 95 ARG A N 1
ATOM 760 C CA . ARG A 1 95 ? 3.757 2.097 7.601 1.00 98.50 95 ARG A CA 1
ATOM 761 C C . ARG A 1 95 ? 2.235 2.040 7.687 1.00 98.50 95 ARG A C 1
ATOM 763 O O . ARG A 1 95 ? 1.705 1.830 8.771 1.00 98.50 95 ARG A O 1
ATOM 770 N N . LEU A 1 96 ? 1.549 2.086 6.544 1.00 98.56 96 LEU A N 1
ATOM 771 C CA . LEU A 1 96 ? 0.088 1.993 6.487 1.00 98.56 96 LEU A CA 1
ATOM 772 C C . LEU A 1 96 ? -0.430 0.706 7.134 1.00 98.56 96 LEU A C 1
ATOM 774 O O . LEU A 1 96 ? -1.390 0.737 7.899 1.00 98.56 96 LEU A O 1
ATOM 778 N N . ARG A 1 97 ? 0.224 -0.433 6.880 1.00 98.44 97 ARG A N 1
ATOM 779 C CA . ARG A 1 97 ? -0.125 -1.708 7.516 1.00 98.44 97 ARG A CA 1
ATOM 780 C C . ARG A 1 97 ? -0.008 -1.629 9.041 1.00 98.44 97 ARG A C 1
ATOM 782 O O . ARG A 1 97 ? -0.874 -2.163 9.731 1.00 98.44 97 ARG A O 1
ATOM 789 N N . SER A 1 98 ? 1.045 -0.996 9.557 1.00 98.50 98 SER A N 1
ATOM 790 C CA . SER A 1 98 ? 1.233 -0.787 10.997 1.00 98.50 98 SER A CA 1
ATOM 791 C C . SER A 1 98 ? 0.138 0.104 11.582 1.00 98.50 98 SER A C 1
ATOM 793 O O . SER A 1 98 ? -0.460 -0.254 12.595 1.00 98.50 98 SER A O 1
ATOM 795 N N . ASP A 1 99 ? -0.172 1.218 10.919 1.00 98.56 99 ASP A N 1
ATOM 796 C CA . ASP A 1 99 ? -1.188 2.173 11.368 1.00 98.56 99 ASP A CA 1
ATOM 797 C C . ASP A 1 99 ? -2.583 1.540 11.382 1.00 98.56 99 ASP A C 1
ATOM 799 O O . ASP A 1 99 ? -3.300 1.633 12.376 1.00 98.56 99 ASP A O 1
ATOM 803 N N . ILE A 1 100 ? -2.939 0.797 10.327 1.00 98.50 100 ILE A N 1
ATOM 804 C CA . ILE A 1 100 ? -4.188 0.026 10.269 1.00 98.50 100 ILE A CA 1
ATOM 805 C C . ILE A 1 100 ? -4.243 -0.983 11.415 1.00 98.50 100 ILE A C 1
ATOM 807 O O . ILE A 1 100 ? -5.280 -1.124 12.058 1.00 98.50 100 ILE A O 1
ATOM 811 N N . ASN A 1 101 ? -3.148 -1.694 11.689 1.00 98.38 101 ASN A N 1
ATOM 812 C CA . ASN A 1 101 ? -3.130 -2.668 12.775 1.00 98.38 101 ASN A CA 1
ATOM 813 C C . ASN A 1 101 ? -3.329 -1.995 14.141 1.00 98.38 101 ASN A C 1
ATOM 815 O O . ASN A 1 101 ? -4.129 -2.472 14.942 1.00 98.38 101 ASN A O 1
ATOM 819 N N . LYS A 1 102 ? -2.668 -0.856 14.378 1.00 98.50 102 LYS A N 1
ATOM 820 C CA . LYS A 1 102 ? -2.851 -0.051 15.590 1.00 98.50 102 LYS A CA 1
ATOM 821 C C . LYS A 1 102 ? -4.308 0.388 15.751 1.00 98.50 102 LYS A C 1
ATOM 823 O O . LYS A 1 102 ? -4.898 0.130 16.794 1.00 98.50 102 LYS A O 1
ATOM 828 N N . LEU A 1 103 ? -4.907 0.954 14.703 1.00 98.50 103 LEU A N 1
ATOM 829 C CA . LEU A 1 103 ? -6.307 1.387 14.716 1.00 98.50 103 LEU A CA 1
ATOM 830 C C . LEU A 1 103 ? -7.273 0.220 14.960 1.00 98.50 103 LEU A C 1
ATOM 832 O O . LEU A 1 103 ? -8.246 0.364 15.695 1.00 98.50 103 LEU A O 1
ATOM 836 N N . LYS A 1 104 ? -7.002 -0.960 14.389 1.00 98.50 104 LYS A N 1
ATOM 837 C CA . LYS A 1 104 ? -7.807 -2.164 14.645 1.00 98.50 104 LYS A CA 1
ATOM 838 C C . LYS A 1 104 ? -7.717 -2.609 16.103 1.00 98.50 104 LYS A C 1
ATOM 840 O O . LYS A 1 104 ? -8.744 -2.952 16.683 1.00 98.50 104 LYS A O 1
ATOM 845 N N . ILE A 1 105 ? -6.524 -2.583 16.700 1.00 98.50 105 ILE A N 1
ATOM 846 C CA . ILE A 1 105 ? -6.344 -2.892 18.125 1.00 98.50 105 ILE A CA 1
ATOM 847 C C . ILE A 1 105 ? -7.125 -1.883 18.973 1.00 98.50 105 ILE A C 1
ATOM 849 O O . ILE A 1 105 ? -7.936 -2.290 19.804 1.00 98.50 105 ILE A O 1
ATOM 853 N N . GLU A 1 106 ? -6.964 -0.584 18.715 1.00 98.25 106 G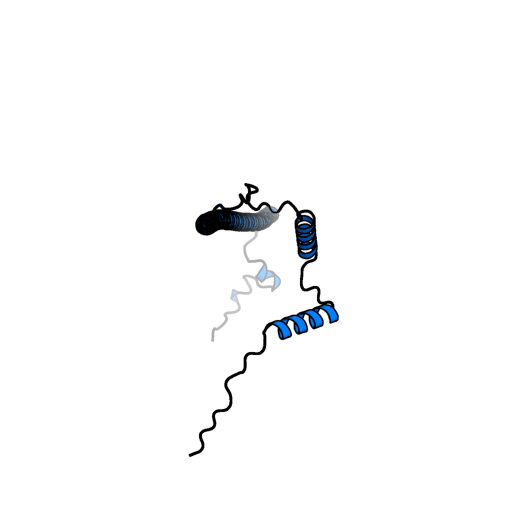LU A N 1
ATOM 854 C CA . GLU A 1 106 ? -7.691 0.482 19.416 1.00 98.25 106 GLU A CA 1
ATOM 855 C C . GLU A 1 106 ? -9.212 0.296 19.318 1.00 98.25 106 GLU A C 1
ATOM 857 O O . GLU A 1 106 ? -9.904 0.341 20.335 1.00 98.25 106 GLU A O 1
ATOM 862 N N . GLN A 1 107 ? -9.735 -0.016 18.129 1.00 98.19 107 GLN A N 1
ATOM 863 C CA . GLN A 1 107 ? -11.154 -0.306 17.922 1.00 98.19 107 GLN A CA 1
ATOM 864 C C . GLN A 1 107 ? -11.631 -1.486 18.780 1.00 98.19 107 GLN A C 1
ATOM 866 O O . GLN A 1 107 ? -12.669 -1.385 19.437 1.00 98.19 107 GLN A O 1
ATOM 871 N N . THR A 1 108 ? -10.885 -2.598 18.798 1.00 97.50 108 THR A N 1
ATOM 872 C CA . THR A 1 108 ? -11.252 -3.769 19.611 1.00 97.50 108 THR A CA 1
ATOM 873 C C . THR A 1 108 ? -11.211 -3.468 21.107 1.00 97.50 108 THR A C 1
ATOM 875 O O . THR A 1 108 ? -12.121 -3.868 21.832 1.00 97.50 108 THR A O 1
ATOM 878 N N . CYS A 1 109 ? -10.224 -2.695 21.567 1.00 98.19 109 CYS A N 1
ATOM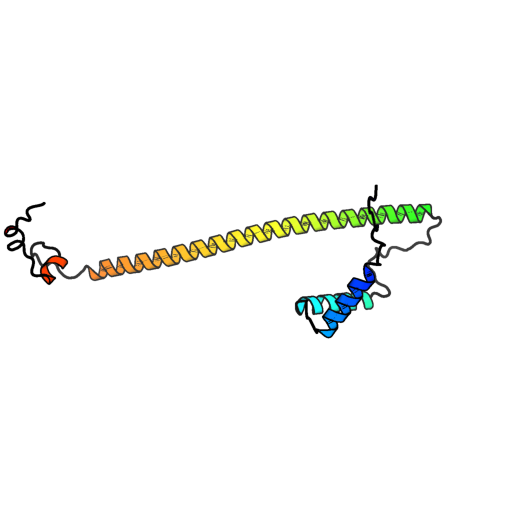 879 C CA . CYS A 1 109 ? -10.134 -2.246 22.953 1.00 98.19 109 CYS A CA 1
ATOM 880 C C . CYS A 1 109 ? -11.318 -1.349 23.339 1.00 98.19 109 CYS A C 1
ATOM 882 O O . CYS A 1 109 ? -11.899 -1.522 24.410 1.00 98.19 109 CYS A O 1
ATOM 884 N N . HIS A 1 110 ? -11.712 -0.417 22.467 1.00 98.25 110 HIS A N 1
ATOM 885 C CA . HIS A 1 110 ? -12.873 0.441 22.694 1.00 98.25 110 HIS A CA 1
ATOM 886 C C . HIS A 1 110 ? -14.179 -0.351 22.754 1.00 98.25 110 HIS A C 1
ATOM 888 O O . HIS A 1 110 ? -14.982 -0.124 23.660 1.00 98.25 110 HIS A O 1
ATOM 894 N N . LEU A 1 111 ? -14.378 -1.297 21.831 1.00 97.56 111 LEU A N 1
ATOM 895 C CA . LEU A 1 111 ? -15.545 -2.176 21.852 1.00 97.56 111 LEU A CA 1
ATOM 896 C C . LEU A 1 111 ? -15.596 -2.987 23.150 1.00 97.56 111 LEU A C 1
ATOM 898 O O . LEU A 1 111 ? -16.631 -3.017 23.809 1.00 97.56 111 LEU A O 1
ATOM 902 N N . HIS A 1 112 ? -14.472 -3.582 23.553 1.00 98.00 112 HIS A N 1
ATOM 903 C CA . HIS A 1 112 ? -14.384 -4.341 24.795 1.00 98.00 112 HIS A CA 1
ATOM 904 C C . HIS A 1 112 ? -14.704 -3.478 26.022 1.00 98.00 112 HIS A C 1
ATOM 906 O O . HIS A 1 112 ? -15.504 -3.886 26.859 1.00 98.00 112 HIS A O 1
ATOM 912 N N . ARG A 1 113 ? -14.155 -2.257 26.106 1.00 97.12 113 ARG A N 1
ATOM 913 C CA . ARG A 1 113 ? -14.478 -1.312 27.186 1.00 97.12 113 ARG A CA 1
ATOM 914 C C . ARG A 1 113 ? -15.970 -0.991 27.231 1.00 97.12 113 ARG A C 1
ATOM 916 O O . ARG A 1 113 ? -16.533 -0.945 28.316 1.00 97.12 113 ARG A O 1
ATOM 923 N N . ARG A 1 114 ? -16.608 -0.778 26.078 1.00 96.81 114 ARG A N 1
ATOM 924 C CA . ARG A 1 114 ? -18.052 -0.529 26.023 1.00 96.81 114 ARG A CA 1
ATOM 925 C C . ARG A 1 114 ? -18.839 -1.728 26.547 1.00 96.81 114 ARG A C 1
ATOM 927 O O . ARG A 1 114 ? -19.683 -1.543 27.406 1.00 96.81 114 ARG A O 1
ATOM 934 N N . MET A 1 115 ? -18.498 -2.940 26.110 1.00 96.88 115 MET A N 1
ATOM 935 C CA . MET A 1 115 ? -19.147 -4.160 26.602 1.00 96.88 115 MET A CA 1
ATOM 936 C C . MET A 1 115 ? -18.978 -4.349 28.114 1.00 96.88 115 MET A C 1
ATOM 938 O O . MET A 1 115 ? -19.921 -4.758 28.782 1.00 96.88 115 MET A O 1
ATOM 942 N N . LEU A 1 116 ? -17.791 -4.053 28.655 1.00 96.31 116 LEU A N 1
ATOM 943 C CA . LEU A 1 116 ? -17.561 -4.089 30.099 1.00 96.31 116 LEU A CA 1
ATOM 944 C C . LEU A 1 116 ? -18.429 -3.060 30.826 1.00 96.31 116 LEU A C 1
ATOM 946 O O . LEU A 1 116 ? -19.069 -3.414 31.805 1.00 96.31 116 LEU A O 1
ATOM 950 N N . ASN A 1 117 ? -18.491 -1.823 30.331 1.00 94.88 117 ASN A N 1
ATOM 951 C CA . ASN A 1 117 ? -19.326 -0.780 30.926 1.00 94.88 117 ASN A CA 1
ATOM 952 C C . ASN A 1 117 ? -20.819 -1.142 30.883 1.00 94.88 117 ASN A C 1
ATOM 954 O O . ASN A 1 117 ? -21.505 -0.952 31.881 1.00 94.88 117 ASN A O 1
ATOM 958 N N . ASP A 1 118 ? -21.305 -1.692 29.765 1.00 94.12 118 ASP A N 1
ATOM 959 C CA . ASP A 1 118 ? -22.696 -2.141 29.619 1.00 94.12 118 ASP A CA 1
ATOM 960 C C . ASP A 1 118 ? -23.017 -3.257 30.635 1.00 94.12 118 ASP A C 1
ATOM 962 O O . ASP A 1 118 ? -24.079 -3.255 31.258 1.00 94.12 118 ASP A O 1
ATOM 966 N N . ALA A 1 119 ? -22.082 -4.191 30.850 1.00 93.12 119 ALA A N 1
ATOM 967 C CA . ALA A 1 119 ? -22.223 -5.240 31.858 1.00 93.12 119 ALA A CA 1
ATOM 968 C C . ALA A 1 119 ? -22.196 -4.688 33.293 1.00 93.12 119 ALA A C 1
ATOM 970 O O . ALA A 1 119 ? -22.983 -5.138 34.122 1.00 93.12 119 ALA A O 1
ATOM 971 N N . THR A 1 120 ? -21.322 -3.720 33.589 1.00 89.31 120 THR A N 1
ATOM 972 C CA . THR A 1 120 ? -21.262 -3.054 34.900 1.00 89.31 120 THR A CA 1
ATOM 973 C C . THR A 1 120 ? -22.565 -2.323 35.202 1.00 89.31 120 THR A C 1
ATOM 975 O O . THR A 1 120 ? -23.147 -2.539 36.259 1.00 89.31 120 THR A O 1
ATOM 978 N N . PHE A 1 121 ? -23.073 -1.539 34.249 1.00 82.88 121 PHE A N 1
ATOM 979 C CA . PHE A 1 121 ? -24.331 -0.812 34.404 1.00 82.88 121 PHE A CA 1
ATOM 980 C C . PHE A 1 121 ? -25.515 -1.762 34.640 1.00 82.88 121 PHE A C 1
ATOM 982 O O . PHE A 1 121 ? -26.312 -1.550 35.547 1.00 82.88 121 PHE A O 1
ATOM 989 N N . GLY A 1 122 ? -25.585 -2.877 33.902 1.00 79.19 122 GLY A N 1
ATOM 990 C CA . GLY A 1 122 ? -26.619 -3.893 34.128 1.00 79.19 122 GLY A CA 1
ATOM 991 C C . GLY A 1 122 ? -26.524 -4.611 35.485 1.00 79.19 122 GLY A C 1
ATOM 992 O O . GLY A 1 122 ? -27.522 -5.162 35.952 1.00 79.19 122 GLY A O 1
ATOM 993 N N . LEU A 1 123 ? -25.350 -4.634 36.128 1.00 76.25 123 LEU A N 1
ATOM 994 C CA . LEU A 1 123 ? -25.198 -5.133 37.499 1.00 76.25 123 LEU A CA 1
ATOM 995 C C . LEU A 1 123 ? -25.646 -4.092 38.528 1.00 76.25 123 LEU A C 1
ATOM 997 O O . LEU A 1 123 ? -26.362 -4.464 39.454 1.00 76.25 123 LEU A O 1
ATOM 1001 N N . GLU A 1 124 ? -25.277 -2.823 38.337 1.00 73.88 124 GLU A N 1
ATOM 1002 C CA . GLU A 1 124 ? -25.701 -1.697 39.183 1.00 73.88 124 GLU A CA 1
ATOM 1003 C C . GLU A 1 124 ? -27.230 -1.553 39.184 1.00 73.88 124 GLU A C 1
ATOM 1005 O O . GLU A 1 124 ? -27.833 -1.518 40.249 1.00 73.88 124 GLU A O 1
ATOM 1010 N N . GLU A 1 125 ? -27.894 -1.607 38.022 1.00 67.81 125 GLU A N 1
ATOM 1011 C CA . GLU A 1 125 ? -29.365 -1.562 37.955 1.00 67.81 125 GLU A CA 1
ATOM 1012 C C . GLU A 1 125 ? -30.027 -2.686 38.770 1.00 67.81 125 GLU A C 1
ATOM 1014 O O . GLU A 1 125 ? -31.084 -2.488 39.369 1.00 67.81 125 GLU A O 1
ATOM 1019 N N . ARG A 1 126 ? -29.414 -3.875 38.814 1.00 63.75 126 ARG A N 1
ATOM 1020 C CA . ARG A 1 126 ? -29.944 -5.034 39.548 1.00 63.75 126 ARG A CA 1
ATOM 1021 C C . ARG A 1 126 ? -29.695 -4.949 41.056 1.00 63.75 126 ARG A C 1
ATOM 1023 O O . ARG A 1 126 ? -30.466 -5.533 41.824 1.00 63.75 126 ARG A O 1
ATOM 1030 N N . ASP A 1 127 ? -28.633 -4.260 41.457 1.00 62.47 127 ASP A N 1
ATOM 1031 C CA . ASP A 1 127 ? -28.300 -3.964 42.852 1.00 62.47 127 ASP A CA 1
ATOM 1032 C C . ASP A 1 127 ? -29.217 -2.858 43.400 1.00 62.47 127 ASP A C 1
ATOM 1034 O O . ASP A 1 127 ? -29.908 -3.076 44.389 1.00 62.47 127 ASP A O 1
ATOM 1038 N N . GLU A 1 128 ? -29.384 -1.754 42.666 1.00 61.44 128 GLU A N 1
ATOM 1039 C CA . GLU A 1 128 ? -30.310 -0.656 42.999 1.00 61.44 128 GLU A CA 1
ATOM 1040 C C . GLU A 1 128 ? -31.779 -1.126 43.042 1.00 61.44 128 GLU A C 1
ATOM 1042 O O . GLU A 1 128 ? -32.552 -0.736 43.917 1.00 61.44 128 G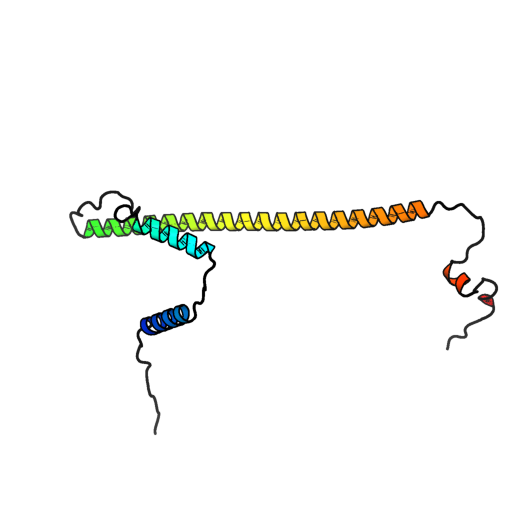LU A O 1
ATOM 1047 N N . LEU A 1 129 ? -32.186 -2.028 42.137 1.00 60.34 129 LEU A N 1
ATOM 1048 C CA . LEU A 1 129 ? -33.497 -2.691 42.209 1.00 60.34 129 LEU A CA 1
ATOM 1049 C C . L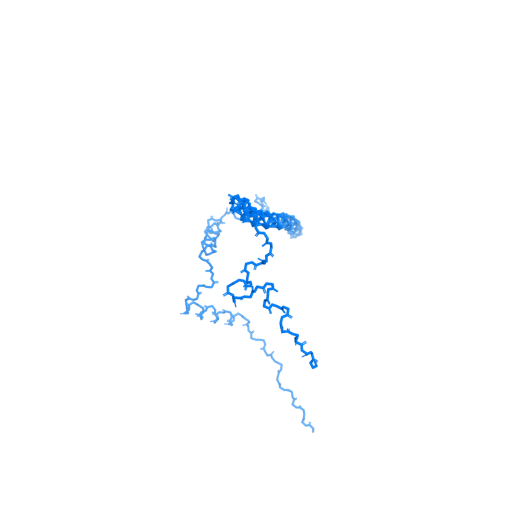EU A 1 129 ? -33.628 -3.603 43.435 1.00 60.34 129 LEU A C 1
ATOM 1051 O O . LEU A 1 129 ? -34.734 -3.760 43.949 1.00 60.34 129 LEU A O 1
ATOM 1055 N N . SER A 1 130 ? -32.536 -4.216 43.901 1.00 59.56 130 SER A N 1
ATOM 1056 C CA . SER A 1 130 ? -32.553 -4.992 45.145 1.00 59.56 130 SER A CA 1
ATOM 1057 C C . SER A 1 130 ? -32.691 -4.071 46.358 1.00 59.56 130 SER A C 1
ATOM 1059 O O . SER A 1 130 ? -33.520 -4.365 47.215 1.00 59.56 130 SER A O 1
ATOM 1061 N N . ASP A 1 131 ? -31.989 -2.936 46.393 1.00 59.69 131 ASP A N 1
ATOM 1062 C CA . ASP A 1 131 ? -32.093 -1.936 47.465 1.00 59.69 131 ASP A CA 1
ATOM 1063 C C . ASP A 1 131 ? -33.485 -1.274 47.525 1.00 59.69 131 ASP A C 1
ATOM 1065 O O . ASP A 1 131 ? -34.058 -1.138 48.608 1.00 59.69 131 ASP A O 1
ATOM 1069 N N . LEU A 1 132 ? -34.115 -0.974 46.381 1.00 58.91 132 LEU A N 1
ATOM 1070 C CA . LEU A 1 132 ? -35.499 -0.467 46.326 1.00 58.91 132 LEU A CA 1
ATOM 1071 C C . LEU A 1 132 ? -36.550 -1.513 46.735 1.00 58.91 132 LEU A C 1
ATOM 1073 O O . LEU A 1 132 ? -37.589 -1.164 47.297 1.00 58.91 132 LEU A O 1
ATOM 1077 N N . LEU A 1 133 ? -36.295 -2.803 46.486 1.00 56.28 133 LEU A N 1
ATOM 1078 C CA . LEU A 1 133 ? -37.130 -3.901 46.992 1.00 56.28 133 LEU A CA 1
ATOM 1079 C C . LEU A 1 133 ? -36.874 -4.206 48.482 1.00 56.28 133 LEU A C 1
ATOM 1081 O O . LEU A 1 133 ? -37.608 -5.008 49.067 1.00 56.28 133 LEU A O 1
ATOM 1085 N N . PHE A 1 134 ? -35.883 -3.555 49.105 1.00 51.81 134 PHE A N 1
ATOM 1086 C CA . PHE A 1 134 ? -35.548 -3.703 50.522 1.00 51.81 134 PHE A CA 1
ATOM 1087 C C . PHE A 1 134 ? -36.217 -2.680 51.459 1.00 51.81 134 PHE A C 1
ATOM 1089 O O . PHE A 1 134 ? -36.104 -2.829 52.677 1.00 51.81 134 PHE A O 1
ATOM 1096 N N . GLU A 1 135 ? -37.024 -1.736 50.961 1.00 46.91 135 GLU A N 1
ATOM 1097 C CA . GLU A 1 135 ? -37.913 -0.921 51.808 1.00 46.91 135 GLU A CA 1
ATOM 1098 C C . GLU A 1 135 ? -39.326 -1.527 51.930 1.00 46.91 135 GLU A C 1
ATOM 1100 O O . G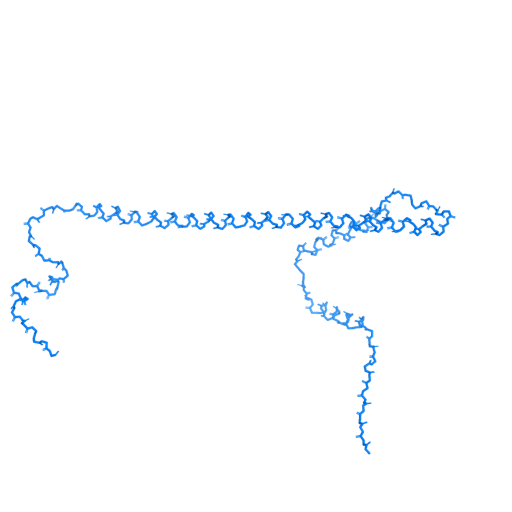LU A 1 135 ? -40.331 -0.979 51.480 1.00 46.91 135 GLU A O 1
ATOM 1105 N N . CYS A 1 136 ? -39.423 -2.680 52.599 1.00 42.91 136 CYS A N 1
ATOM 1106 C CA . CYS A 1 136 ? -40.681 -3.191 53.156 1.00 42.91 136 CYS A CA 1
ATOM 1107 C C . CYS A 1 136 ? -40.529 -3.277 54.688 1.00 42.91 136 CYS A C 1
ATOM 1109 O O . CYS A 1 136 ? -39.474 -3.692 55.171 1.00 42.91 136 CYS A O 1
ATOM 1111 N N . PRO A 1 137 ? -41.520 -2.815 55.473 1.00 43.00 137 PRO A N 1
ATOM 1112 C CA . PRO A 1 137 ? -41.282 -2.181 56.758 1.00 43.00 137 PRO A CA 1
ATOM 1113 C C . PRO A 1 137 ? -40.739 -3.142 57.810 1.00 43.00 137 PRO A C 1
ATOM 1115 O O . PRO A 1 137 ? -41.113 -4.312 57.884 1.00 43.00 137 PRO A O 1
ATOM 1118 N N . VAL A 1 138 ? -39.909 -2.570 58.680 1.00 52.78 138 VAL A N 1
ATOM 1119 C CA . VAL A 1 138 ? -39.500 -3.081 59.988 1.00 52.78 138 VAL A CA 1
ATOM 1120 C C . VAL A 1 138 ? -40.645 -3.792 60.723 1.00 52.78 138 VAL A C 1
ATOM 1122 O O . VAL A 1 138 ? -41.390 -3.194 61.493 1.00 52.78 138 VAL A O 1
ATOM 1125 N N . THR A 1 139 ? -40.770 -5.106 60.551 1.00 45.22 139 THR A N 1
ATOM 1126 C CA . THR A 1 139 ? -41.426 -5.950 61.552 1.00 45.22 139 THR A CA 1
ATOM 1127 C C . THR A 1 139 ? -40.377 -6.345 62.589 1.00 45.22 139 THR A C 1
ATOM 1129 O O . THR A 1 139 ? -39.466 -7.111 62.258 1.00 45.22 139 THR A O 1
ATOM 1132 N N . PRO A 1 140 ? -40.462 -5.862 63.842 1.00 47.31 140 PRO A N 1
ATOM 1133 C CA . PRO A 1 140 ? -39.570 -6.297 64.905 1.00 47.31 140 PRO A CA 1
ATOM 1134 C C . PRO A 1 140 ? -39.988 -7.711 65.320 1.00 47.31 140 PRO A C 1
ATOM 1136 O O . PRO A 1 140 ? -40.861 -7.905 66.160 1.00 47.31 140 PRO A O 1
ATOM 1139 N N . GLY A 1 141 ? -39.412 -8.720 64.670 1.00 47.31 141 GLY A N 1
ATOM 1140 C CA . GLY A 1 141 ? -39.862 -10.098 64.833 1.00 47.31 141 GLY A CA 1
ATOM 1141 C C . GLY A 1 141 ? -38.802 -11.128 64.482 1.00 47.31 141 GLY A C 1
ATOM 1142 O O . GLY A 1 141 ? -38.940 -11.828 63.492 1.00 47.31 141 GLY A O 1
ATOM 1143 N N . LEU A 1 142 ? -37.774 -11.208 65.331 1.00 47.28 142 LEU A N 1
ATOM 1144 C CA . LEU A 1 142 ? -37.018 -12.414 65.699 1.00 47.28 142 LEU A CA 1
ATOM 1145 C C . LEU A 1 142 ? -36.547 -13.335 64.556 1.00 47.28 142 LEU A C 1
ATOM 1147 O O . LEU A 1 142 ? -37.295 -14.109 63.964 1.00 47.28 142 LEU A O 1
ATOM 1151 N N . GLY A 1 143 ? -35.229 -13.318 64.351 1.00 57.28 143 GLY A N 1
ATOM 1152 C CA . GLY A 1 143 ? -34.530 -14.095 63.342 1.00 57.28 143 GLY A CA 1
ATOM 1153 C C . GLY A 1 143 ? -34.787 -15.601 63.379 1.00 57.28 143 GLY A C 1
ATOM 1154 O O . GLY A 1 143 ? -34.549 -16.264 64.384 1.00 57.28 143 GLY A O 1
ATOM 1155 N N . LEU A 1 144 ? -35.159 -16.125 62.213 1.00 53.41 144 LEU A N 1
ATOM 1156 C CA . LEU A 1 144 ? -34.650 -17.349 61.596 1.00 53.41 144 LEU A CA 1
ATOM 1157 C C . LEU A 1 144 ? -34.815 -17.190 60.079 1.00 53.41 144 LEU A C 1
ATOM 1159 O O . LEU A 1 144 ? -35.828 -16.666 59.617 1.00 53.41 144 LEU A O 1
ATOM 1163 N N . SER A 1 145 ? -33.812 -17.618 59.312 1.00 53.25 145 SER A N 1
ATOM 1164 C CA . SER A 1 145 ? -33.778 -17.463 57.858 1.00 53.25 145 SER A CA 1
ATOM 1165 C C . SER A 1 145 ? -35.028 -18.060 57.189 1.00 53.25 145 SER A C 1
ATOM 1167 O O . SER A 1 145 ? -35.506 -19.142 57.543 1.00 53.25 145 SER A O 1
ATOM 1169 N N . ALA A 1 146 ? -35.557 -17.352 56.187 1.00 55.53 146 ALA A N 1
ATOM 1170 C CA . ALA A 1 146 ? -36.715 -17.775 55.399 1.00 55.53 146 ALA A CA 1
ATOM 1171 C C . ALA A 1 146 ? -36.659 -19.223 54.839 1.00 55.53 146 ALA A C 1
ATOM 1173 O O . ALA A 1 146 ? -37.723 -19.847 54.810 1.00 55.53 146 ALA A O 1
ATOM 1174 N N . PRO A 1 147 ? -35.497 -19.813 54.474 1.00 59.12 147 PRO A N 1
ATOM 1175 C CA . PRO A 1 147 ? -35.437 -21.174 53.930 1.00 59.12 147 PRO A CA 1
ATOM 1176 C C . PRO A 1 147 ? -35.935 -22.265 54.886 1.00 59.12 147 PRO A C 1
ATOM 1178 O O . PRO A 1 147 ? -36.542 -23.240 54.452 1.00 59.12 147 PRO A O 1
ATOM 1181 N N . LEU A 1 148 ? -35.714 -22.115 56.195 1.00 55.41 148 LEU A N 1
ATOM 1182 C CA . LEU A 1 148 ? -36.015 -23.169 57.173 1.00 55.41 148 LEU A CA 1
ATOM 1183 C C . LEU A 1 148 ? -37.505 -23.225 57.540 1.00 55.41 148 LEU A C 1
ATOM 1185 O O . LEU A 1 148 ? -38.021 -24.288 57.887 1.00 55.41 148 LEU A O 1
ATOM 1189 N N . ARG A 1 149 ? -38.225 -22.106 57.390 1.00 59.53 149 ARG A N 1
ATOM 1190 C CA . ARG A 1 149 ? -39.668 -22.034 57.670 1.00 59.53 149 ARG A CA 1
ATOM 1191 C C . ARG A 1 149 ? -40.510 -22.781 56.640 1.00 59.53 149 ARG A C 1
ATOM 1193 O O . ARG A 1 149 ? -41.523 -23.360 57.015 1.00 59.53 149 ARG A O 1
ATOM 1200 N N . LEU A 1 150 ? -40.085 -22.809 55.375 1.00 58.69 150 LEU A N 1
ATOM 1201 C CA . LEU A 1 150 ? -40.811 -23.504 54.304 1.00 58.69 150 LEU A CA 1
ATOM 1202 C C . LEU A 1 150 ? -40.816 -25.033 54.500 1.00 58.69 150 LEU A C 1
ATOM 1204 O O . LEU A 1 150 ? -41.722 -25.715 54.038 1.00 58.69 150 LEU A O 1
ATOM 1208 N N . ILE A 1 151 ? -39.836 -25.555 55.245 1.00 59.69 151 ILE A N 1
ATOM 1209 C CA . ILE A 1 151 ? -39.684 -26.979 55.587 1.00 59.69 151 ILE A CA 1
ATOM 1210 C C . ILE A 1 151 ? -40.265 -27.272 56.994 1.00 59.69 151 ILE A C 1
ATOM 1212 O O . ILE A 1 151 ? -40.174 -28.383 57.507 1.00 59.69 151 ILE A O 1
ATOM 1216 N N . GLY A 1 152 ? -40.885 -26.280 57.649 1.00 62.62 152 GLY A N 1
ATOM 1217 C CA . GLY A 1 152 ? -41.460 -26.429 58.992 1.00 62.62 152 GLY A CA 1
ATOM 1218 C C . GLY A 1 152 ? -40.424 -26.484 60.122 1.00 62.62 152 GLY A C 1
ATOM 1219 O O . GLY A 1 152 ? -40.740 -26.909 61.235 1.00 62.62 152 GLY A O 1
ATOM 1220 N N . VAL A 1 153 ? -39.185 -26.055 59.868 1.00 65.81 153 VAL A N 1
ATOM 1221 C CA . VAL A 1 153 ? -38.099 -26.095 60.852 1.00 65.81 153 VAL A CA 1
ATOM 1222 C C . VAL A 1 153 ? -38.085 -24.796 61.665 1.00 65.81 153 VAL A C 1
ATOM 1224 O O . VAL A 1 153 ? -37.866 -23.706 61.141 1.00 65.81 153 VAL A O 1
ATOM 1227 N N . THR A 1 154 ? -38.295 -24.908 62.978 1.00 68.31 154 THR A N 1
ATOM 1228 C CA . THR A 1 154 ? -38.224 -23.795 63.944 1.00 68.31 154 THR A CA 1
ATOM 1229 C C . THR A 1 154 ? -37.137 -24.052 64.994 1.00 68.31 154 THR A C 1
ATOM 1231 O O . THR A 1 154 ? -36.662 -25.181 65.139 1.00 68.31 154 THR A O 1
ATOM 1234 N N . LYS A 1 155 ? -36.758 -23.031 65.787 1.00 66.44 155 LYS A N 1
ATOM 1235 C CA . LYS A 1 155 ? -35.801 -23.184 66.910 1.00 66.44 155 LYS A CA 1
ATOM 1236 C C . LYS A 1 155 ? -36.217 -24.269 67.911 1.00 66.44 155 LYS A C 1
ATOM 1238 O O . LYS A 1 155 ? -35.355 -24.882 68.530 1.00 66.44 155 LYS A O 1
ATOM 1243 N N . MET A 1 156 ? -37.518 -24.530 68.035 1.00 63.34 156 MET A N 1
ATOM 1244 C CA . MET A 1 156 ? -38.064 -25.589 68.886 1.00 63.34 156 MET A CA 1
ATOM 1245 C C . MET A 1 156 ? -37.789 -26.996 68.328 1.00 63.34 156 MET A C 1
ATOM 1247 O O . MET A 1 156 ? -37.634 -27.943 69.090 1.00 63.34 156 MET A O 1
ATOM 1251 N N . ASN A 1 157 ? -37.688 -27.136 67.003 1.00 62.44 157 ASN A N 1
ATOM 1252 C CA . ASN A 1 157 ? -37.496 -28.420 66.329 1.00 62.44 157 ASN A CA 1
ATOM 1253 C C . ASN A 1 157 ? -36.009 -28.822 66.234 1.00 62.44 157 ASN A C 1
ATOM 1255 O O . ASN A 1 157 ? -35.670 -29.980 66.477 1.00 62.44 157 ASN A O 1
ATOM 1259 N N . ILE A 1 158 ? -35.109 -27.865 65.976 1.00 66.19 158 ILE A N 1
ATOM 1260 C CA . ILE A 1 158 ? -33.669 -28.123 65.760 1.00 66.19 158 ILE A CA 1
ATOM 1261 C C . ILE A 1 158 ? -32.980 -28.732 66.992 1.00 66.19 158 ILE A C 1
ATOM 1263 O O . ILE A 1 158 ? -32.130 -29.607 66.855 1.00 66.19 158 ILE A O 1
ATOM 1267 N N . ASN A 1 159 ? -33.373 -28.333 68.204 1.00 60.47 159 ASN A N 1
ATOM 1268 C CA . ASN A 1 159 ? -32.730 -28.811 69.435 1.00 60.47 159 ASN A CA 1
ATOM 1269 C C . ASN A 1 159 ? -33.122 -30.249 69.828 1.00 60.47 159 ASN A C 1
ATOM 1271 O O . ASN A 1 159 ? -32.499 -30.826 70.717 1.00 60.47 159 ASN A O 1
ATOM 1275 N N . SER A 1 160 ? -34.147 -30.830 69.192 1.00 63.09 160 SER A N 1
ATOM 1276 C CA . SER A 1 160 ? -34.677 -32.155 69.549 1.00 63.09 160 SER A CA 1
ATOM 1277 C C . SER A 1 160 ? -33.992 -33.320 68.825 1.00 63.09 160 SER A C 1
ATOM 1279 O O . SER A 1 160 ? -34.089 -34.462 69.269 1.00 63.09 160 SER A O 1
ATOM 1281 N N . ARG A 1 161 ? -33.265 -33.057 67.732 1.00 63.16 161 ARG A N 1
ATOM 1282 C CA . ARG A 1 161 ? -32.598 -34.091 66.929 1.00 63.16 161 ARG A CA 1
ATOM 1283 C C . ARG A 1 161 ? -31.088 -33.899 66.987 1.00 63.16 161 ARG A C 1
ATOM 1285 O O . ARG A 1 161 ? -30.491 -33.260 66.128 1.00 63.16 161 ARG A O 1
ATOM 1292 N N . ARG A 1 162 ? -30.460 -34.466 68.021 1.00 63.06 162 ARG A N 1
ATOM 1293 C CA . ARG A 1 162 ? -29.008 -34.686 68.031 1.00 63.06 162 ARG A CA 1
ATOM 1294 C C . ARG A 1 162 ? -28.690 -35.711 66.947 1.00 63.06 162 ARG A C 1
ATOM 1296 O O . ARG A 1 162 ? -28.910 -36.901 67.143 1.00 63.06 162 ARG A O 1
ATOM 1303 N N . PHE A 1 163 ? -28.196 -35.249 65.806 1.00 48.44 163 PHE A N 1
ATOM 1304 C CA . PHE A 1 163 ? -27.535 -36.128 64.852 1.00 48.44 163 PHE A CA 1
ATOM 1305 C C . PHE A 1 163 ? -26.316 -36.737 65.554 1.00 48.44 163 PHE A C 1
ATOM 1307 O O . PHE A 1 163 ? -25.388 -36.018 65.925 1.00 48.44 163 PHE A O 1
ATOM 1314 N N . SER A 1 164 ? -26.334 -38.047 65.800 1.00 53.00 164 SER A N 1
ATOM 1315 C CA . SER A 1 164 ? -25.108 -38.786 66.082 1.00 53.00 164 SER A CA 1
ATOM 1316 C C . SER A 1 164 ? -24.344 -38.898 64.768 1.00 53.00 164 SER A C 1
ATOM 1318 O O . SER A 1 164 ? -24.852 -39.479 63.810 1.00 53.00 164 SER A O 1
ATOM 1320 N N . LEU A 1 165 ? -23.156 -38.304 64.715 1.00 49.16 165 LEU A N 1
ATOM 1321 C CA . LEU A 1 165 ? -22.213 -38.534 63.629 1.00 49.16 165 LEU A CA 1
ATOM 1322 C C . LEU A 1 165 ? -21.714 -39.984 63.735 1.00 49.16 165 LEU A C 1
ATOM 1324 O O . LEU A 1 165 ? -21.289 -40.395 64.817 1.00 49.16 165 LEU A O 1
ATOM 1328 N N . CYS A 1 166 ? -21.813 -40.741 62.642 1.00 39.56 166 CYS A N 1
ATOM 1329 C CA . CYS A 1 166 ? -20.946 -41.894 62.403 1.00 39.56 166 CYS A CA 1
ATOM 1330 C C . CYS A 1 166 ? -19.611 -41.397 61.850 1.00 39.56 166 CYS A C 1
ATOM 1332 O O . CYS A 1 166 ? -19.644 -40.416 61.071 1.00 39.56 166 CYS A O 1
#

Secondary structure (DSSP, 8-state):
-------------HHHHHHHHHHHHHHTT---S-HHHHHHHHHHHHHHHHTTTT--S--S-----SSHHHHHHHHHHHHHHHHHHHHHHHHHHHHHHHHHHHHHHHHHHHHHHHHHHHHHHHHHHHHHHHHHTT-S---------HHHHTTT--HHHHTT------

Foldseek 3Di:
DDDDDDDPDDDDPPVVVVVVVVVVCVVVVPPVDDPVVVVVVVVVVVVVVVPPPDDPPVPPDPPVQPDPVSVVVVVVVSVVVVVVVVVVVVVVVVVVVVVVVVVVVVVVVVVVVVVVVVVVVVVVVVVVVVVVVPPDDDDVDDDDDPVQVVVVDDPVNVVPDDPDDD

pLDDT: mean 73.55, std 19.83, range [36.44, 98.56]

Radius of gyration: 41.08 Å; chains: 1; bounding box: 68×69×100 Å